Protein AF-A0A382AVY3-F1 (afdb_monomer_lite)

Foldseek 3Di:
DCVDPVCNVVVVVVVVVVVVVVVVVVVPDPPPDCVPVVVVCCVVVVVVLVCCVVVDDPLLVQLNVLQVQLVVLLVLQVVLVCCVPPPDQPDPVSVVVSVCSNVSSVCSNVRSVVSSCLSVVVDPVDDDDDPCVVVVVVVVVVD

InterPro domains:
  IPR034300 NADP transhydrogenase beta-like domain [PF02233] (1-142)

pLDDT: mean 92.69, std 6.16, range [58.69, 98.0]

Structure (mmCIF, N/CA/C/O backbone):
data_AF-A0A382AVY3-F1
#
_entry.id   AF-A0A382AVY3-F1
#
loop_
_atom_site.group_PDB
_atom_site.id
_atom_site.type_symbol
_atom_site.label_atom_id
_atom_site.label_alt_id
_atom_site.label_comp_id
_atom_site.label_asym_id
_atom_site.label_entity_id
_atom_site.label_seq_id
_atom_site.pdbx_PDB_ins_code
_atom_site.Cartn_x
_atom_site.Cartn_y
_atom_site.Cartn_z
_atom_site.occupancy
_atom_site.B_iso_or_equiv
_atom_site.auth_seq_id
_atom_site.auth_comp_id
_atom_site.auth_asym_id
_atom_site.auth_atom_id
_atom_site.pdbx_PDB_model_num
ATOM 1 N N . MET A 1 1 ? -13.429 16.508 -8.421 1.00 84.44 1 MET A N 1
ATOM 2 C CA . MET A 1 1 ? -14.442 15.555 -8.942 1.00 84.44 1 MET A CA 1
ATOM 3 C C . MET A 1 1 ? -14.839 14.518 -7.897 1.00 84.44 1 MET A C 1
ATOM 5 O O . MET A 1 1 ? -16.021 14.299 -7.702 1.00 84.44 1 MET A O 1
ATOM 9 N N . LEU A 1 2 ? -13.892 13.908 -7.177 1.00 92.56 2 LEU A N 1
ATOM 10 C CA . LEU A 1 2 ? -14.234 12.966 -6.098 1.00 92.56 2 LEU A CA 1
ATOM 11 C C . LEU A 1 2 ? -14.801 13.645 -4.836 1.00 92.56 2 LEU A C 1
ATOM 13 O O . LEU A 1 2 ? -15.586 13.040 -4.122 1.00 92.56 2 LEU A O 1
ATOM 17 N N . SER A 1 3 ? -14.475 14.919 -4.606 1.00 94.44 3 SER A N 1
ATOM 18 C CA . SER A 1 3 ? -14.965 15.721 -3.475 1.00 94.44 3 SER A CA 1
ATOM 19 C C . SER A 1 3 ? -16.413 16.223 -3.604 1.00 94.44 3 SER A C 1
ATOM 21 O O . SER A 1 3 ? -16.914 16.851 -2.679 1.00 94.44 3 SER A O 1
ATOM 23 N N . SER A 1 4 ? -17.092 15.983 -4.735 1.00 96.00 4 SER A N 1
ATOM 24 C CA . SER A 1 4 ? -18.485 16.399 -4.955 1.00 96.00 4 SER A CA 1
ATOM 25 C C . SER A 1 4 ? -19.350 15.198 -5.353 1.00 96.00 4 SER A C 1
ATOM 27 O O . SER A 1 4 ? -19.025 14.538 -6.348 1.00 96.00 4 SER A O 1
ATOM 29 N N . PRO A 1 5 ? -20.489 14.949 -4.672 1.00 95.06 5 PRO A N 1
ATOM 30 C CA . PRO A 1 5 ? -21.382 13.831 -4.987 1.00 95.06 5 PRO A CA 1
ATOM 31 C C . PRO A 1 5 ? -21.836 13.799 -6.451 1.00 95.06 5 PRO A C 1
ATOM 33 O O . PRO A 1 5 ? -21.874 12.734 -7.066 1.00 95.06 5 PRO A O 1
ATOM 36 N N . ALA A 1 6 ? -22.098 14.969 -7.045 1.00 96.94 6 ALA A N 1
ATOM 37 C CA . ALA A 1 6 ? -22.567 15.087 -8.426 1.00 96.94 6 ALA A CA 1
ATOM 38 C C . ALA A 1 6 ? -21.543 14.586 -9.463 1.00 96.94 6 ALA A C 1
ATOM 40 O O . ALA A 1 6 ? -21.921 14.157 -10.551 1.00 96.94 6 ALA A O 1
ATOM 41 N N . THR A 1 7 ? -20.244 14.621 -9.139 1.00 97.19 7 THR A N 1
ATOM 42 C CA . THR A 1 7 ? -19.165 14.250 -10.076 1.00 97.19 7 THR A CA 1
ATOM 43 C C . THR A 1 7 ? -18.356 13.025 -9.646 1.00 97.19 7 THR A C 1
ATOM 45 O O . THR A 1 7 ? -17.486 12.588 -10.402 1.00 97.19 7 THR A O 1
ATOM 48 N N . ALA A 1 8 ? -18.679 12.409 -8.503 1.00 96.44 8 ALA A N 1
ATOM 49 C CA . ALA A 1 8 ? -17.908 11.316 -7.908 1.00 96.44 8 ALA A CA 1
ATOM 50 C C . ALA A 1 8 ? -17.729 10.107 -8.847 1.00 96.44 8 ALA A C 1
ATOM 52 O O . ALA A 1 8 ? -16.612 9.619 -9.016 1.00 96.44 8 ALA A O 1
ATOM 53 N N . ARG A 1 9 ? -18.793 9.671 -9.541 1.00 97.06 9 ARG A N 1
ATOM 54 C CA . ARG A 1 9 ? -18.717 8.533 -10.484 1.00 97.06 9 ARG A CA 1
ATOM 55 C C . ARG A 1 9 ? -17.755 8.796 -11.646 1.00 97.06 9 ARG A C 1
ATOM 57 O O . ARG A 1 9 ? -16.960 7.928 -11.992 1.00 97.06 9 ARG A O 1
ATOM 64 N N . ARG A 1 10 ? -17.800 10.004 -12.224 1.00 96.88 10 ARG A N 1
ATOM 65 C CA . ARG A 1 10 ? -16.872 10.420 -13.291 1.00 96.88 10 ARG A CA 1
ATOM 66 C C . ARG A 1 10 ? -15.447 10.556 -12.763 1.00 96.88 10 ARG A C 1
ATOM 68 O O . ARG A 1 10 ? -14.517 10.150 -13.443 1.00 96.88 10 ARG A O 1
ATOM 75 N N . GLY A 1 11 ? -15.286 11.075 -11.544 1.00 97.31 11 GLY A N 1
ATOM 76 C CA . GLY A 1 11 ? -13.990 11.138 -10.870 1.00 97.31 11 GLY A CA 1
ATOM 77 C C . GLY A 1 11 ? -13.329 9.763 -10.766 1.00 97.31 11 GLY A C 1
ATOM 78 O O . GLY A 1 11 ? -12.180 9.620 -11.164 1.00 97.31 11 GLY A O 1
ATOM 79 N N . ASN A 1 12 ? -14.075 8.744 -10.328 1.00 97.00 12 ASN A N 1
ATOM 80 C CA . ASN A 1 12 ? -13.548 7.382 -10.218 1.00 97.00 12 ASN A CA 1
ATOM 81 C C . ASN A 1 12 ? -13.151 6.793 -11.582 1.00 97.00 12 ASN A C 1
ATOM 83 O O . ASN A 1 12 ? -12.113 6.146 -11.699 1.00 97.00 12 ASN A O 1
ATOM 87 N N . LEU A 1 13 ? -13.942 7.060 -12.629 1.00 97.25 13 LEU A N 1
ATOM 88 C CA . LEU A 1 13 ? -13.604 6.643 -13.991 1.00 97.25 13 LEU A CA 1
ATOM 89 C C . LEU A 1 13 ? -12.265 7.247 -14.440 1.00 97.25 13 LEU A C 1
ATOM 91 O O . LEU A 1 13 ? -11.396 6.509 -14.900 1.00 97.25 13 LEU A O 1
ATOM 95 N N . PHE A 1 14 ? -12.062 8.554 -14.248 1.00 97.12 14 PHE A N 1
ATOM 96 C CA . PHE A 1 14 ? -10.792 9.202 -14.585 1.00 97.12 14 PHE A CA 1
ATOM 97 C C . PHE A 1 14 ? -9.611 8.634 -13.791 1.00 97.12 14 PHE A C 1
ATOM 99 O O . PHE A 1 14 ? -8.557 8.407 -14.377 1.00 97.12 14 PHE A O 1
ATOM 106 N N . SER A 1 15 ? -9.788 8.333 -12.500 1.00 96.50 15 SER A N 1
ATOM 107 C CA . SER A 1 15 ? -8.755 7.664 -11.698 1.00 96.50 15 SER A CA 1
ATOM 108 C C . SER A 1 15 ? -8.397 6.282 -12.255 1.00 96.50 15 SER A C 1
ATOM 110 O O . SER A 1 15 ? -7.217 5.971 -12.402 1.00 96.50 15 SER A O 1
ATOM 112 N N . SER A 1 16 ? -9.395 5.471 -12.624 1.00 96.69 16 SER A N 1
ATOM 113 C CA . SER A 1 16 ? -9.157 4.137 -13.195 1.00 96.69 16 SER A CA 1
ATOM 114 C C . SER A 1 16 ? -8.472 4.186 -14.566 1.00 96.69 16 SER A C 1
ATOM 116 O O . SER A 1 16 ? -7.562 3.402 -14.824 1.00 96.69 16 SER A O 1
ATOM 118 N N . LEU A 1 17 ? -8.849 5.145 -15.419 1.00 97.94 17 LEU A N 1
ATOM 119 C CA . LEU A 1 17 ? -8.218 5.356 -16.723 1.00 97.94 17 LEU A CA 1
ATOM 120 C C . LEU A 1 17 ? -6.777 5.848 -16.576 1.00 97.94 17 LEU A C 1
ATOM 122 O O . LEU A 1 17 ? -5.897 5.352 -17.269 1.00 97.94 17 LEU A O 1
ATOM 126 N N . GLY A 1 18 ? -6.523 6.779 -15.653 1.00 97.56 18 GLY A N 1
ATOM 127 C CA . GLY A 1 18 ? -5.170 7.251 -15.360 1.00 97.56 18 GLY A CA 1
ATOM 128 C C . GLY A 1 18 ? -4.254 6.120 -14.894 1.00 97.56 18 GLY A C 1
ATOM 129 O O . GLY A 1 18 ? -3.141 5.991 -15.396 1.00 97.56 18 GLY A O 1
ATOM 130 N N . MET A 1 19 ? -4.744 5.253 -14.002 1.00 97.50 19 MET A N 1
ATOM 131 C CA . MET A 1 19 ? -4.003 4.066 -13.566 1.00 97.50 19 MET A CA 1
ATOM 132 C C . MET A 1 19 ? -3.726 3.102 -14.729 1.00 97.50 19 MET A C 1
ATOM 134 O O . MET A 1 19 ? -2.601 2.633 -14.877 1.00 97.50 19 MET A O 1
ATOM 138 N N . LEU A 1 20 ? -4.716 2.838 -15.591 1.00 96.50 20 LEU A N 1
ATOM 139 C CA . LEU A 1 20 ? -4.527 1.991 -16.774 1.00 96.50 20 LEU A CA 1
ATOM 140 C C . LEU A 1 20 ? -3.449 2.554 -17.711 1.00 96.50 20 LEU A C 1
ATOM 142 O O . LEU A 1 20 ?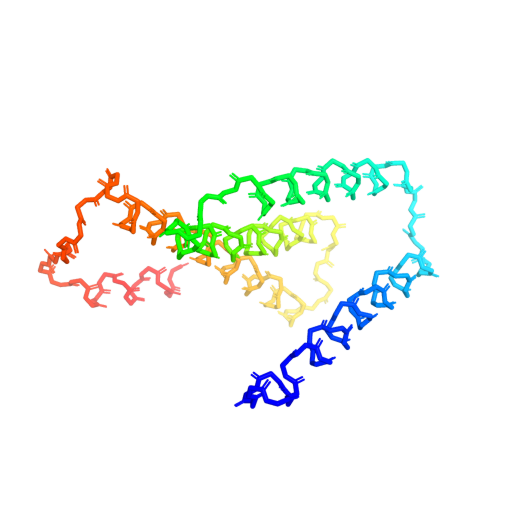 -2.580 1.809 -18.156 1.00 96.50 20 LEU A O 1
ATOM 146 N N . ILE A 1 21 ? -3.482 3.863 -17.982 1.00 97.31 21 ILE A N 1
ATOM 147 C CA . ILE A 1 21 ? -2.480 4.535 -18.819 1.00 97.31 21 ILE A CA 1
ATOM 148 C C . ILE A 1 21 ? -1.088 4.404 -18.198 1.00 97.31 21 ILE A C 1
ATOM 150 O O . ILE A 1 21 ? -0.147 4.081 -18.916 1.00 97.31 21 ILE A O 1
ATOM 154 N N . ALA A 1 22 ? -0.953 4.611 -16.885 1.00 95.44 22 ALA A N 1
ATOM 155 C CA . ALA A 1 22 ? 0.325 4.469 -16.192 1.00 95.44 22 ALA A CA 1
ATOM 156 C C . ALA A 1 22 ? 0.893 3.049 -16.335 1.00 95.44 22 ALA A C 1
ATOM 158 O O . ALA A 1 22 ? 2.048 2.896 -16.717 1.00 95.44 22 ALA A O 1
ATOM 159 N N . ILE A 1 23 ? 0.067 2.019 -16.120 1.00 93.62 23 ILE A N 1
ATOM 160 C CA . ILE A 1 23 ? 0.475 0.615 -16.276 1.00 93.62 23 ILE A CA 1
ATOM 161 C C . ILE A 1 23 ? 0.945 0.342 -17.708 1.00 93.62 23 ILE A C 1
ATOM 163 O O . ILE A 1 23 ? 2.026 -0.206 -17.901 1.00 93.62 23 ILE A O 1
ATOM 167 N N . VAL A 1 24 ? 0.165 0.747 -18.716 1.00 93.88 24 VAL A N 1
ATOM 168 C CA . VAL A 1 24 ? 0.528 0.543 -20.128 1.00 93.88 24 VAL A CA 1
ATOM 169 C C . VAL A 1 24 ? 1.820 1.279 -20.474 1.00 93.88 24 VAL A C 1
ATOM 171 O O . VAL A 1 24 ? 2.701 0.691 -21.091 1.00 93.88 24 VAL A O 1
ATOM 174 N N . ALA A 1 25 ? 1.968 2.535 -20.050 1.00 94.38 25 ALA A N 1
ATOM 175 C CA . ALA A 1 25 ? 3.175 3.315 -20.298 1.00 94.38 25 ALA A CA 1
ATOM 176 C C . ALA A 1 25 ? 4.415 2.666 -19.666 1.00 94.38 25 ALA A C 1
ATOM 178 O O . ALA A 1 25 ? 5.451 2.580 -20.319 1.00 94.38 25 ALA A O 1
ATOM 179 N N . THR A 1 26 ? 4.306 2.155 -18.435 1.00 91.88 26 THR A N 1
ATOM 180 C CA . THR A 1 26 ? 5.398 1.422 -17.781 1.00 91.88 26 THR A CA 1
ATOM 181 C C . THR A 1 26 ? 5.748 0.142 -18.536 1.00 91.88 26 THR A C 1
ATOM 183 O O . THR A 1 26 ? 6.927 -0.128 -18.725 1.00 91.88 26 THR A O 1
ATOM 186 N N . LEU A 1 27 ? 4.756 -0.616 -19.018 1.00 90.56 27 LEU A N 1
ATOM 187 C CA . LEU A 1 27 ? 4.976 -1.853 -19.781 1.00 90.56 27 LEU A CA 1
ATOM 188 C C . LEU A 1 27 ? 5.629 -1.639 -21.154 1.00 90.56 27 LEU A C 1
ATOM 190 O O . LEU A 1 27 ? 6.179 -2.583 -21.714 1.00 90.56 27 LEU A O 1
ATOM 194 N N . LEU A 1 28 ? 5.558 -0.426 -21.702 1.00 90.38 28 LEU A N 1
ATOM 195 C CA . LEU A 1 28 ? 6.239 -0.051 -22.944 1.00 90.38 28 LEU A CA 1
ATOM 196 C C . LEU A 1 28 ? 7.682 0.428 -22.713 1.00 90.38 28 LEU A C 1
ATOM 198 O O . LEU A 1 28 ? 8.372 0.745 -23.680 1.00 90.38 28 LEU A O 1
ATOM 202 N N . GLY A 1 29 ? 8.135 0.508 -21.458 1.00 86.19 29 GLY A N 1
ATOM 203 C CA . GLY A 1 29 ? 9.498 0.904 -21.118 1.00 86.19 29 GLY A CA 1
ATOM 204 C C . GLY A 1 29 ? 10.545 -0.120 -21.564 1.00 86.19 29 GLY A C 1
ATOM 205 O O . GLY A 1 29 ? 10.316 -1.331 -21.535 1.00 86.19 29 GLY A O 1
ATOM 206 N N . GLU A 1 30 ? 11.723 0.369 -21.950 1.00 73.06 30 GLU A N 1
ATOM 207 C CA . GLU A 1 30 ? 12.873 -0.484 -22.257 1.00 73.06 30 GLU A CA 1
ATOM 208 C C . GLU A 1 30 ? 13.416 -1.150 -20.978 1.00 73.06 30 GLU A C 1
ATOM 210 O O . GLU A 1 30 ? 13.424 -0.547 -19.905 1.00 73.06 30 GLU A O 1
ATOM 215 N N . GLY A 1 31 ? 13.875 -2.402 -21.082 1.00 74.06 31 GLY A N 1
ATOM 216 C CA . GLY A 1 31 ? 14.457 -3.149 -19.955 1.00 74.06 31 GLY A CA 1
ATOM 217 C C . GLY A 1 31 ? 13.511 -4.118 -19.235 1.00 74.06 31 GLY A C 1
ATOM 218 O O . GLY A 1 31 ? 13.903 -4.714 -18.233 1.00 74.06 31 GLY A O 1
ATOM 219 N N . ILE A 1 32 ? 12.291 -4.335 -19.737 1.00 77.94 32 ILE A N 1
ATOM 220 C CA . ILE A 1 32 ? 11.401 -5.386 -19.223 1.00 77.94 32 ILE A CA 1
ATOM 221 C C . ILE A 1 32 ? 11.806 -6.735 -19.817 1.00 77.94 32 ILE A C 1
ATOM 223 O O . ILE A 1 32 ? 11.545 -7.022 -20.983 1.00 77.94 32 ILE A O 1
ATOM 227 N N . VAL A 1 33 ? 12.447 -7.565 -18.996 1.00 69.75 33 VAL A N 1
ATOM 228 C CA . VAL A 1 33 ? 13.015 -8.848 -19.438 1.00 69.75 33 VAL A CA 1
ATOM 229 C C . VAL A 1 33 ? 11.998 -9.992 -19.343 1.00 69.75 33 VAL A C 1
ATOM 231 O O . VAL A 1 33 ? 11.967 -10.860 -20.211 1.00 69.75 33 VAL A O 1
ATOM 234 N N . GLU A 1 34 ? 11.116 -9.984 -18.335 1.00 86.12 34 GLU A N 1
ATOM 235 C CA . GLU A 1 34 ? 10.243 -11.129 -18.030 1.00 86.12 34 GLU A CA 1
ATOM 236 C C . GLU A 1 34 ? 8.759 -10.744 -17.896 1.00 86.12 34 GLU A C 1
ATOM 238 O O . GLU A 1 34 ? 8.179 -10.714 -16.807 1.00 86.12 34 GLU A O 1
ATOM 243 N N . PHE A 1 35 ? 8.098 -10.511 -19.036 1.00 88.94 35 PHE A N 1
ATOM 244 C CA . PHE A 1 35 ? 6.653 -10.230 -19.094 1.00 88.94 35 PHE A CA 1
ATOM 245 C C . PHE A 1 35 ? 5.782 -11.333 -18.477 1.00 88.94 35 PHE A C 1
ATOM 247 O O . PHE A 1 35 ? 4.668 -11.053 -18.039 1.00 88.94 35 PHE A O 1
ATOM 254 N N . GLN A 1 36 ? 6.274 -12.575 -18.414 1.00 92.75 36 GLN A N 1
ATOM 255 C CA . GLN A 1 36 ? 5.545 -13.704 -17.834 1.00 92.75 36 GLN A CA 1
ATOM 256 C C . GLN A 1 36 ? 5.244 -13.493 -16.344 1.00 92.75 36 GLN A C 1
ATOM 258 O O . GLN A 1 36 ? 4.088 -13.622 -15.941 1.00 92.75 36 GLN A O 1
ATOM 263 N N . TRP A 1 37 ? 6.237 -13.107 -15.533 1.00 92.12 37 TRP A N 1
ATOM 264 C CA . TRP A 1 37 ? 6.022 -12.845 -14.104 1.00 92.12 37 TRP A CA 1
ATOM 265 C C . TRP A 1 37 ? 5.184 -11.601 -13.859 1.00 92.12 37 TRP A C 1
ATOM 267 O O . TRP A 1 37 ? 4.344 -11.601 -12.961 1.00 92.12 37 TRP A O 1
ATOM 277 N N . ILE A 1 38 ? 5.369 -10.564 -14.679 1.00 92.62 38 ILE A N 1
ATOM 278 C CA . ILE A 1 38 ? 4.567 -9.342 -14.588 1.00 92.62 38 ILE A CA 1
ATOM 279 C C . ILE A 1 38 ? 3.097 -9.660 -14.873 1.00 92.62 38 ILE A C 1
ATOM 281 O O . ILE A 1 38 ? 2.226 -9.287 -14.090 1.00 92.62 38 ILE A O 1
ATOM 285 N N . ALA A 1 39 ? 2.816 -10.396 -15.952 1.00 92.94 39 ALA A N 1
ATOM 286 C CA . ALA A 1 39 ? 1.463 -10.815 -16.298 1.00 92.94 39 ALA A CA 1
ATOM 287 C C . ALA A 1 39 ? 0.858 -11.722 -15.219 1.00 92.94 39 ALA A C 1
ATOM 289 O O . ALA A 1 39 ? -0.293 -11.520 -14.833 1.00 92.94 39 ALA A O 1
ATOM 290 N N . LEU A 1 40 ? 1.630 -12.676 -14.687 1.00 95.12 40 LEU A N 1
ATOM 291 C CA . LEU A 1 40 ? 1.183 -13.552 -13.607 1.00 95.12 40 LEU A CA 1
ATOM 292 C C . LEU A 1 40 ? 0.817 -12.747 -12.354 1.00 95.12 40 LEU A C 1
ATOM 294 O O . LEU A 1 40 ? -0.285 -12.897 -11.833 1.00 95.12 40 LEU A O 1
ATOM 298 N N . GLY A 1 41 ? 1.707 -11.863 -11.897 1.00 94.06 41 GLY A N 1
ATOM 299 C CA . GLY A 1 41 ? 1.471 -11.008 -10.735 1.00 94.06 41 GLY A CA 1
ATOM 300 C C . GLY A 1 41 ? 0.270 -10.083 -10.930 1.00 94.06 41 GLY A C 1
ATOM 301 O O . GLY 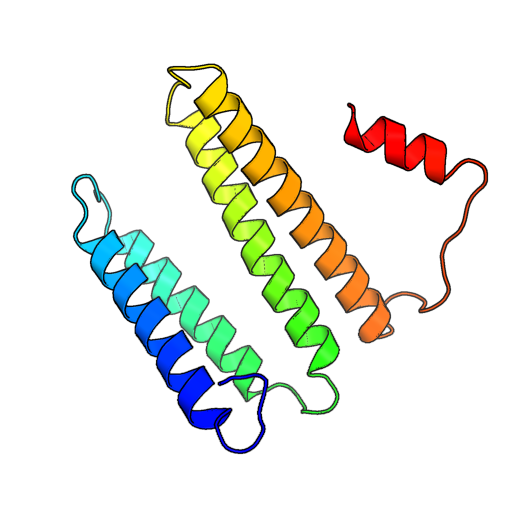A 1 41 ? -0.572 -9.974 -10.040 1.00 94.06 41 GLY A O 1
ATOM 302 N N . PHE A 1 42 ? 0.141 -9.479 -12.115 1.00 94.25 42 PHE A N 1
ATOM 303 C CA . PHE A 1 42 ? -0.993 -8.628 -12.470 1.00 94.25 42 PHE A CA 1
ATOM 304 C C . PHE A 1 42 ? -2.319 -9.394 -12.443 1.00 94.25 42 PHE A C 1
ATOM 306 O O . PHE A 1 42 ? -3.287 -8.931 -11.841 1.00 94.25 42 PHE A O 1
ATOM 313 N N . VAL A 1 43 ? -2.370 -10.579 -13.058 1.00 96.19 43 VAL A N 1
ATOM 314 C CA . VAL A 1 43 ? -3.584 -11.403 -13.117 1.00 96.19 43 VAL A CA 1
ATOM 315 C C . VAL A 1 43 ? -3.951 -11.927 -11.733 1.00 96.19 43 VAL A C 1
ATOM 317 O O . VAL A 1 43 ? -5.099 -11.787 -11.319 1.00 96.19 43 VAL A O 1
ATOM 320 N N . VAL A 1 44 ? -2.997 -12.490 -10.990 1.00 97.00 44 VAL A N 1
ATOM 321 C CA . VAL A 1 44 ? -3.256 -13.047 -9.656 1.00 97.00 44 VAL A CA 1
ATOM 322 C C . VAL A 1 44 ? -3.653 -11.940 -8.680 1.00 97.00 44 VAL A C 1
ATOM 324 O O . VAL A 1 44 ? -4.710 -12.030 -8.056 1.00 97.00 44 VAL A O 1
ATOM 327 N N . GLY A 1 45 ? -2.863 -10.868 -8.584 1.00 95.88 45 GLY A N 1
ATOM 328 C CA . GLY A 1 45 ? -3.149 -9.743 -7.693 1.00 95.88 45 GLY A CA 1
ATOM 329 C C . GLY A 1 45 ? -4.445 -9.022 -8.065 1.00 95.88 45 GLY A C 1
ATOM 330 O O . GLY A 1 45 ? -5.272 -8.744 -7.196 1.00 95.88 45 GLY A O 1
ATOM 331 N N . GLY A 1 46 ? -4.668 -8.790 -9.362 1.00 96.12 46 GLY A N 1
ATOM 332 C CA . GLY A 1 46 ? -5.890 -8.184 -9.881 1.00 96.12 46 GLY A CA 1
ATOM 333 C C . GLY A 1 46 ? -7.133 -9.029 -9.604 1.00 96.12 46 GLY A C 1
ATOM 334 O O . GLY A 1 46 ? -8.145 -8.486 -9.165 1.00 96.12 46 GLY A O 1
ATOM 335 N N . MET A 1 47 ? -7.063 -10.352 -9.791 1.00 97.50 47 MET A N 1
ATOM 336 C CA . MET A 1 47 ? -8.173 -11.252 -9.464 1.00 97.50 47 MET A CA 1
ATOM 337 C C . MET A 1 47 ? -8.464 -11.278 -7.966 1.00 97.50 47 MET A C 1
ATOM 339 O O . MET A 1 47 ? -9.615 -11.088 -7.579 1.00 97.50 47 MET A O 1
ATOM 343 N N . VAL A 1 48 ? -7.448 -11.472 -7.120 1.00 96.75 48 VAL A N 1
ATOM 344 C CA . VAL A 1 48 ? -7.629 -11.515 -5.660 1.00 96.75 48 VAL A CA 1
ATOM 345 C C . VAL A 1 48 ? -8.218 -10.197 -5.155 1.00 96.75 48 VAL A C 1
ATOM 347 O O . VAL A 1 48 ? -9.215 -10.211 -4.435 1.00 96.75 48 VAL A O 1
ATOM 350 N N . GLY A 1 49 ? -7.671 -9.059 -5.593 1.00 95.56 49 GLY A N 1
ATOM 351 C CA . GLY A 1 49 ? -8.176 -7.737 -5.229 1.00 95.56 49 GLY A CA 1
ATOM 352 C C . GLY A 1 49 ? -9.607 -7.493 -5.714 1.00 95.56 49 GLY A C 1
ATOM 353 O O . GLY A 1 49 ? -10.444 -7.015 -4.949 1.00 95.56 49 GLY A O 1
ATOM 354 N N . ALA A 1 50 ? -9.928 -7.867 -6.957 1.00 96.31 50 ALA A N 1
ATOM 355 C CA . ALA A 1 50 ? -11.270 -7.698 -7.510 1.00 96.31 50 ALA A CA 1
ATOM 356 C C . ALA A 1 50 ? -12.312 -8.576 -6.806 1.00 96.31 50 ALA A C 1
ATOM 358 O O . ALA A 1 50 ? -13.428 -8.117 -6.558 1.00 96.31 50 ALA A O 1
ATOM 359 N N . LEU A 1 51 ? -11.964 -9.823 -6.481 1.00 97.12 51 LEU A N 1
ATOM 360 C CA . LEU A 1 51 ? -12.842 -10.729 -5.746 1.00 97.12 51 LEU A CA 1
ATOM 361 C C . LEU A 1 51 ? -13.061 -10.228 -4.318 1.00 97.12 51 LEU A C 1
ATOM 363 O O . LEU A 1 51 ? -14.210 -10.070 -3.914 1.00 97.12 51 LEU A O 1
ATOM 367 N N . ALA A 1 52 ? -11.993 -9.892 -3.591 1.00 95.25 52 ALA A N 1
ATOM 368 C CA . ALA A 1 52 ? -12.099 -9.344 -2.241 1.00 95.25 52 ALA A CA 1
ATOM 369 C C . ALA A 1 52 ? -12.956 -8.064 -2.207 1.00 95.25 52 ALA A C 1
ATOM 371 O O . ALA A 1 52 ? -13.846 -7.941 -1.369 1.00 95.25 52 ALA A O 1
ATOM 372 N N . ALA A 1 53 ? -12.771 -7.154 -3.171 1.00 94.00 53 ALA A N 1
ATOM 373 C CA . ALA A 1 53 ? -13.544 -5.915 -3.256 1.00 94.00 53 ALA A CA 1
ATOM 374 C C . ALA A 1 53 ? -15.036 -6.127 -3.564 1.00 94.00 53 ALA A C 1
ATOM 376 O O . ALA A 1 53 ? -15.868 -5.327 -3.146 1.00 94.00 53 ALA A O 1
ATOM 377 N N . ARG A 1 54 ? -15.382 -7.174 -4.323 1.00 95.62 54 ARG A N 1
ATOM 378 C CA . ARG A 1 54 ? -16.770 -7.467 -4.721 1.00 95.62 54 ARG A CA 1
ATOM 379 C C . ARG A 1 54 ? -17.532 -8.299 -3.700 1.00 95.62 54 ARG A C 1
ATOM 381 O O . ARG A 1 54 ? -18.755 -8.214 -3.665 1.00 95.62 54 ARG A O 1
ATOM 388 N N . LEU A 1 55 ? -16.828 -9.139 -2.946 1.00 95.44 55 LEU A N 1
ATOM 389 C CA . LEU A 1 55 ? -17.434 -10.120 -2.046 1.00 95.44 55 LEU A CA 1
ATOM 390 C C . LEU A 1 55 ? -17.539 -9.629 -0.598 1.00 95.44 55 LEU A C 1
ATOM 392 O O . LEU A 1 55 ? -18.262 -10.242 0.185 1.00 95.44 55 LEU A O 1
ATOM 396 N N . ILE A 1 56 ? -16.844 -8.549 -0.227 1.00 95.12 56 ILE A N 1
ATOM 397 C CA . ILE A 1 56 ? -16.930 -7.998 1.127 1.00 95.12 56 ILE A CA 1
ATOM 398 C C . ILE A 1 56 ? -18.329 -7.431 1.419 1.00 95.12 56 ILE A C 1
ATOM 400 O O . ILE A 1 56 ? -19.004 -6.881 0.545 1.00 95.12 56 ILE A O 1
ATOM 404 N N . ALA A 1 57 ? -18.753 -7.499 2.680 1.00 95.69 57 ALA A N 1
ATOM 405 C CA . ALA A 1 57 ? -19.941 -6.791 3.138 1.00 95.69 57 ALA A CA 1
ATOM 406 C C . ALA A 1 57 ? -19.702 -5.270 3.166 1.00 95.69 57 ALA A C 1
ATOM 408 O O . ALA A 1 57 ? -18.649 -4.802 3.596 1.00 95.69 57 ALA A O 1
ATOM 409 N N . MET A 1 58 ? -20.718 -4.478 2.806 1.00 95.88 58 MET A N 1
ATOM 410 C CA . MET A 1 58 ? -20.620 -3.008 2.825 1.00 95.88 58 MET A CA 1
ATOM 411 C C . MET A 1 58 ? -20.344 -2.429 4.226 1.00 95.88 58 MET A C 1
ATOM 413 O O . MET A 1 58 ? -19.796 -1.336 4.346 1.00 95.88 58 MET A O 1
ATOM 417 N N . THR A 1 59 ? -20.691 -3.162 5.286 1.00 94.38 59 THR A N 1
ATOM 418 C CA . THR A 1 59 ? -20.392 -2.810 6.683 1.00 94.38 59 THR A CA 1
ATOM 419 C C . THR A 1 59 ? -18.915 -2.989 7.040 1.00 94.38 59 THR A C 1
ATOM 421 O O . THR A 1 59 ? -18.422 -2.295 7.920 1.00 94.38 59 THR A O 1
ATOM 424 N N . ALA A 1 60 ? -18.204 -3.866 6.327 1.00 94.31 60 ALA A N 1
ATOM 425 C CA . ALA A 1 60 ? -16.781 -4.161 6.499 1.00 94.31 60 ALA A CA 1
ATOM 426 C C . ALA A 1 60 ? -15.893 -3.402 5.487 1.00 94.31 60 ALA A C 1
ATOM 428 O O . ALA A 1 60 ? -14.708 -3.688 5.319 1.00 94.31 60 ALA A O 1
ATOM 429 N N . MET A 1 61 ? -16.437 -2.388 4.805 1.00 96.12 61 MET A N 1
ATOM 430 C CA . MET A 1 61 ? -15.645 -1.533 3.913 1.00 96.12 61 MET A CA 1
ATOM 431 C C . MET A 1 61 ? -14.475 -0.833 4.628 1.00 96.12 61 MET A C 1
ATOM 433 O O . MET A 1 61 ? -13.397 -0.782 4.034 1.00 96.12 61 MET A O 1
ATOM 437 N N . PRO A 1 62 ? -14.611 -0.320 5.873 1.00 94.25 62 PRO A N 1
ATOM 438 C CA . PRO A 1 62 ? -13.504 0.371 6.537 1.00 94.25 62 PRO A CA 1
ATOM 439 C C . PRO A 1 62 ? -12.262 -0.509 6.763 1.00 94.25 62 PRO A C 1
ATOM 441 O O . PRO A 1 62 ? -11.144 -0.063 6.507 1.00 94.25 62 PRO A O 1
ATOM 444 N N . GLU A 1 63 ? -12.436 -1.767 7.176 1.00 95.00 63 GLU A N 1
ATOM 445 C CA . GLU A 1 63 ? -11.322 -2.700 7.401 1.00 95.00 63 GLU A CA 1
ATOM 446 C C . GLU A 1 63 ? -10.672 -3.161 6.084 1.00 95.00 63 GLU A C 1
ATOM 448 O O . GLU A 1 63 ? -9.447 -3.272 5.997 1.00 95.00 63 GLU A O 1
ATOM 453 N N . MET A 1 64 ? -11.466 -3.350 5.024 1.00 95.38 64 MET A N 1
ATOM 454 C CA . MET A 1 64 ? -10.948 -3.718 3.705 1.00 95.38 64 MET A CA 1
ATOM 455 C C . MET A 1 64 ? -10.121 -2.583 3.094 1.00 95.38 64 MET A C 1
ATOM 457 O O . MET A 1 64 ? -9.041 -2.826 2.555 1.00 95.38 64 MET A O 1
ATOM 461 N N . VAL A 1 65 ? -10.577 -1.333 3.245 1.00 94.94 65 VAL A N 1
ATOM 462 C CA . VAL A 1 65 ? -9.823 -0.145 2.816 1.00 94.94 65 VAL A CA 1
ATOM 463 C C . VAL A 1 65 ? -8.499 -0.028 3.574 1.00 94.94 65 VAL A C 1
ATOM 465 O O . VAL A 1 65 ? -7.483 0.291 2.952 1.00 94.94 65 VAL A O 1
ATOM 468 N N . ALA A 1 66 ? -8.482 -0.328 4.878 1.00 95.12 66 ALA A N 1
ATOM 469 C CA . ALA A 1 66 ? -7.247 -0.352 5.660 1.00 95.12 66 ALA A CA 1
ATOM 470 C C . ALA A 1 66 ? -6.248 -1.373 5.089 1.00 95.12 66 ALA A C 1
ATOM 472 O O . ALA A 1 66 ? -5.124 -1.002 4.759 1.00 95.12 66 ALA A O 1
ATOM 473 N N . LEU A 1 67 ? -6.662 -2.626 4.864 1.00 94.75 67 LEU A N 1
ATOM 474 C CA . LEU A 1 67 ? -5.779 -3.646 4.278 1.00 94.75 67 LEU A CA 1
ATOM 475 C C . LEU A 1 67 ? -5.291 -3.290 2.870 1.00 94.75 67 LEU A C 1
ATOM 477 O O . LEU A 1 67 ? -4.114 -3.480 2.562 1.00 94.75 67 LEU A O 1
ATOM 481 N N . PHE A 1 68 ? -6.169 -2.770 2.010 1.00 95.00 68 PHE A N 1
ATOM 482 C CA . PHE A 1 68 ? -5.807 -2.422 0.633 1.00 95.00 68 PHE A CA 1
ATOM 483 C C . PHE A 1 68 ? -4.786 -1.284 0.570 1.00 95.00 68 PHE A C 1
ATOM 485 O O . PHE A 1 68 ? -3.904 -1.309 -0.289 1.00 95.00 68 PHE A O 1
ATOM 492 N N . ASN A 1 69 ? -4.843 -0.325 1.501 1.00 96.00 69 ASN A N 1
ATOM 493 C CA . ASN A 1 69 ? -3.782 0.669 1.643 1.00 96.00 69 ASN A CA 1
ATOM 494 C C . ASN A 1 69 ? -2.447 0.010 2.031 1.00 96.00 69 ASN A C 1
ATOM 496 O O . ASN A 1 69 ? -1.414 0.301 1.424 1.00 96.00 69 ASN A O 1
ATOM 500 N N . GLY A 1 70 ? -2.493 -0.948 2.960 1.00 96.25 70 GLY A N 1
ATOM 501 C CA . GLY A 1 70 ? -1.329 -1.710 3.399 1.00 96.25 70 GLY A CA 1
ATOM 502 C C . GLY A 1 70 ? -0.630 -2.468 2.273 1.00 96.25 70 GLY A C 1
ATOM 503 O O . GLY A 1 70 ? 0.596 -2.440 2.202 1.00 96.25 70 GLY A O 1
ATOM 504 N N . PHE A 1 71 ? -1.375 -3.092 1.355 1.00 96.19 71 PHE A N 1
ATOM 505 C CA . PHE A 1 71 ? -0.777 -3.771 0.197 1.00 96.19 71 PHE A CA 1
ATOM 506 C C . PHE A 1 71 ? -0.022 -2.814 -0.737 1.00 96.19 71 PHE A C 1
ATOM 508 O O . PHE A 1 71 ? 1.004 -3.200 -1.295 1.00 96.19 71 PHE A O 1
ATOM 515 N N . GLY A 1 72 ? -0.467 -1.559 -0.863 1.00 95.00 72 GLY A N 1
ATOM 516 C CA . GLY A 1 72 ? 0.291 -0.520 -1.567 1.00 95.00 72 GLY A CA 1
ATOM 517 C C . GLY A 1 72 ? 1.620 -0.197 -0.873 1.00 95.00 72 GLY A C 1
ATOM 518 O O . GLY A 1 72 ? 2.659 -0.113 -1.529 1.00 95.00 72 GLY A O 1
ATOM 519 N N . GLY A 1 73 ? 1.608 -0.094 0.460 1.00 96.81 73 GLY A N 1
ATOM 520 C CA . GLY A 1 73 ? 2.822 0.055 1.268 1.00 96.81 73 GLY A CA 1
ATOM 521 C C . GLY A 1 73 ? 3.777 -1.135 1.128 1.00 96.81 73 GLY A C 1
ATOM 522 O O . GLY A 1 73 ? 4.974 -0.947 0.908 1.00 96.81 73 GLY A O 1
ATOM 523 N N . LEU A 1 74 ? 3.248 -2.361 1.158 1.00 97.62 74 LEU A N 1
ATOM 524 C CA . LEU A 1 74 ? 4.027 -3.584 0.959 1.00 97.62 74 LEU A CA 1
ATOM 525 C C . LEU A 1 74 ? 4.669 -3.631 -0.433 1.00 97.62 74 LEU A C 1
ATOM 527 O O . LEU A 1 74 ? 5.836 -3.993 -0.548 1.00 97.62 74 LEU A O 1
ATOM 531 N N . ALA A 1 75 ? 3.948 -3.218 -1.480 1.00 96.50 75 ALA A N 1
ATOM 532 C CA . ALA A 1 75 ? 4.507 -3.113 -2.825 1.00 96.50 75 ALA A CA 1
ATOM 533 C C . ALA A 1 75 ? 5.681 -2.117 -2.874 1.00 96.50 75 ALA A C 1
ATOM 535 O O . ALA A 1 75 ? 6.734 -2.452 -3.413 1.00 96.50 75 ALA A O 1
ATOM 536 N N . SER A 1 76 ? 5.540 -0.937 -2.255 1.00 96.56 76 SER A N 1
ATOM 537 C CA . SER A 1 76 ? 6.631 0.048 -2.138 1.00 96.56 76 SER A CA 1
ATOM 538 C C . SER A 1 76 ? 7.846 -0.525 -1.405 1.00 96.56 76 SER A C 1
ATOM 540 O O . SER A 1 76 ? 8.977 -0.350 -1.858 1.00 96.56 76 SER A O 1
ATOM 542 N N . LEU A 1 77 ? 7.619 -1.249 -0.304 1.00 97.44 77 LEU A N 1
ATOM 543 C CA . LEU A 1 77 ? 8.685 -1.897 0.456 1.00 97.44 77 LEU A CA 1
ATOM 544 C C . LEU A 1 77 ? 9.417 -2.946 -0.387 1.00 97.44 77 LEU A C 1
ATOM 546 O O . LEU A 1 77 ? 10.638 -2.893 -0.475 1.00 97.44 77 LEU A O 1
ATOM 550 N N . LEU A 1 78 ? 8.694 -3.851 -1.051 1.00 96.31 78 LEU A N 1
ATOM 551 C CA . LEU A 1 78 ? 9.296 -4.919 -1.855 1.00 96.31 78 LEU A CA 1
ATOM 552 C C . LEU A 1 78 ? 10.065 -4.374 -3.063 1.00 96.31 78 LEU A C 1
ATOM 554 O O . LEU A 1 78 ? 11.185 -4.813 -3.326 1.00 96.31 78 LEU A O 1
ATOM 558 N N . VAL A 1 79 ? 9.499 -3.394 -3.774 1.00 93.62 79 VAL A N 1
ATOM 559 C CA . VAL A 1 79 ? 10.162 -2.752 -4.919 1.00 93.62 79 VAL A CA 1
ATOM 560 C C . VAL A 1 79 ? 11.404 -1.993 -4.454 1.00 93.62 79 VAL A C 1
ATOM 562 O O . VAL A 1 79 ? 12.473 -2.177 -5.035 1.00 93.62 79 VAL A O 1
ATOM 565 N N . GLY A 1 80 ? 11.305 -1.220 -3.368 1.00 95.00 80 GLY A N 1
ATOM 566 C CA . GLY A 1 80 ? 12.443 -0.525 -2.766 1.00 95.00 80 GLY A CA 1
ATOM 567 C C . GLY A 1 80 ? 13.548 -1.490 -2.331 1.00 95.00 80 GLY A C 1
ATOM 568 O O . GLY A 1 80 ? 14.712 -1.284 -2.664 1.00 95.00 80 GLY A O 1
ATOM 569 N N . SER A 1 81 ? 13.194 -2.591 -1.663 1.00 94.75 81 SER A N 1
ATOM 570 C CA . SER A 1 81 ? 14.152 -3.632 -1.287 1.00 94.75 81 SER A CA 1
ATOM 571 C C . SER A 1 81 ? 14.814 -4.258 -2.513 1.00 94.75 81 SER A C 1
ATOM 573 O O . SER A 1 81 ? 16.033 -4.388 -2.528 1.00 94.75 81 SER A O 1
ATOM 575 N N . SER A 1 82 ? 14.061 -4.586 -3.570 1.00 93.19 82 SER A N 1
ATOM 576 C CA . SER A 1 82 ? 14.666 -5.115 -4.800 1.00 93.19 82 SER A CA 1
ATOM 577 C C . SER A 1 82 ? 15.638 -4.123 -5.443 1.00 93.19 82 SER A C 1
ATOM 579 O O . SER A 1 82 ? 16.714 -4.527 -5.876 1.00 93.19 82 SER A O 1
ATOM 581 N N . ALA A 1 83 ? 15.308 -2.826 -5.437 1.00 91.62 83 ALA A N 1
ATOM 582 C CA . ALA A 1 83 ? 16.161 -1.784 -5.994 1.00 91.62 83 ALA A CA 1
ATOM 583 C C . ALA A 1 83 ? 17.464 -1.641 -5.197 1.00 91.62 83 ALA A C 1
ATO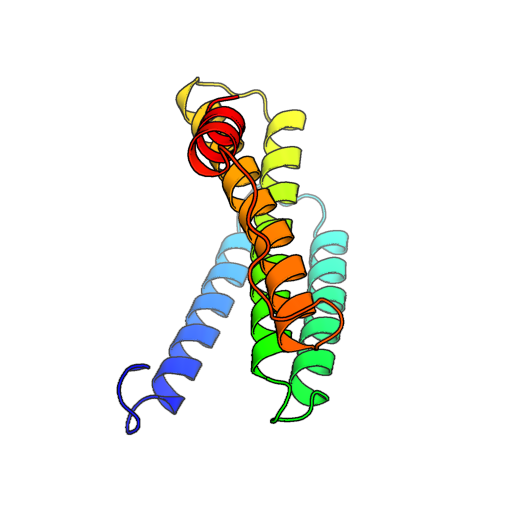M 585 O O . ALA A 1 83 ? 18.517 -1.458 -5.795 1.00 91.62 83 ALA A O 1
ATOM 586 N N . LEU A 1 84 ? 17.406 -1.790 -3.868 1.00 90.94 84 LEU A N 1
ATOM 587 C CA . LEU A 1 84 ? 18.584 -1.763 -2.998 1.00 90.94 84 LEU A CA 1
ATOM 588 C C . LEU A 1 84 ? 19.583 -2.891 -3.321 1.00 90.94 84 LEU A C 1
ATOM 590 O O . LEU A 1 84 ? 20.789 -2.683 -3.229 1.00 90.94 84 LEU A O 1
ATOM 594 N N . TYR A 1 85 ? 19.088 -4.086 -3.668 1.00 86.94 85 TYR A N 1
ATOM 595 C CA . TYR A 1 85 ? 19.932 -5.258 -3.927 1.00 86.94 85 TYR A CA 1
ATOM 596 C C . TYR A 1 85 ? 20.402 -5.375 -5.380 1.00 86.94 85 TYR A C 1
ATOM 598 O O . TYR A 1 85 ? 21.510 -5.850 -5.620 1.00 86.94 85 TYR A O 1
ATOM 606 N N . LEU A 1 86 ? 19.558 -4.999 -6.343 1.00 84.38 86 LEU A N 1
ATOM 607 C CA . LEU A 1 86 ? 19.809 -5.227 -7.771 1.00 84.38 86 LEU A CA 1
ATOM 608 C C . LEU A 1 86 ? 20.464 -4.032 -8.466 1.00 84.38 86 LEU A C 1
ATOM 610 O O . LEU A 1 86 ? 21.152 -4.221 -9.467 1.00 84.38 86 LEU A O 1
ATOM 614 N N . THR A 1 87 ? 20.273 -2.823 -7.939 1.00 77.88 87 THR A N 1
ATOM 615 C CA . THR A 1 87 ? 20.805 -1.596 -8.530 1.00 77.88 87 THR A CA 1
ATOM 616 C C . THR A 1 87 ? 21.792 -0.965 -7.553 1.00 77.88 87 THR A C 1
ATOM 618 O O . THR A 1 87 ? 21.367 -0.421 -6.531 1.00 77.88 87 THR A O 1
ATOM 621 N N . PRO A 1 88 ? 23.107 -0.998 -7.838 1.00 74.81 88 PRO A N 1
ATOM 622 C CA . PRO A 1 88 ? 24.075 -0.241 -7.060 1.00 74.81 88 PRO A CA 1
ATOM 623 C C . PRO A 1 88 ? 23.634 1.224 -6.992 1.00 74.81 88 PRO A C 1
ATOM 625 O O . PRO A 1 88 ? 23.359 1.853 -8.013 1.00 74.81 88 PRO A O 1
ATOM 628 N N . ALA A 1 89 ? 23.500 1.769 -5.784 1.00 74.81 89 ALA A N 1
ATOM 629 C CA . ALA A 1 89 ? 23.120 3.164 -5.635 1.00 74.81 89 ALA A CA 1
ATOM 630 C C . ALA A 1 89 ? 24.279 4.055 -6.107 1.00 74.81 89 ALA A C 1
ATOM 632 O O . ALA A 1 89 ? 25.244 4.271 -5.382 1.00 74.81 89 ALA A O 1
ATOM 633 N N . GLU A 1 90 ? 24.154 4.592 -7.320 1.00 75.75 90 GLU A N 1
ATOM 634 C CA . GLU A 1 90 ? 25.155 5.469 -7.949 1.00 75.75 90 GLU A CA 1
ATOM 635 C C . GLU A 1 90 ? 25.345 6.797 -7.190 1.00 75.75 90 GLU A C 1
ATOM 637 O O . GLU A 1 90 ? 26.365 7.471 -7.319 1.00 75.75 90 GLU A O 1
ATOM 642 N N . SER A 1 91 ? 24.351 7.201 -6.389 1.00 90.25 91 SER A N 1
ATOM 643 C CA . SER A 1 91 ? 24.386 8.436 -5.607 1.00 90.25 91 SER A CA 1
ATOM 644 C C . SER A 1 91 ? 23.738 8.272 -4.232 1.00 90.25 91 SER A C 1
ATOM 646 O O . SER A 1 91 ? 22.789 7.503 -4.054 1.00 90.25 91 SER A O 1
ATOM 648 N N . GLY A 1 92 ? 24.194 9.073 -3.261 1.00 89.44 92 GLY A N 1
ATOM 649 C CA . GLY A 1 92 ? 23.570 9.143 -1.934 1.00 89.44 92 GLY A CA 1
ATOM 650 C C . GLY A 1 92 ? 22.105 9.594 -1.978 1.00 89.44 92 GLY A C 1
ATOM 651 O O . GLY A 1 92 ? 21.316 9.190 -1.129 1.00 89.44 92 GLY A O 1
ATOM 652 N N . PHE A 1 93 ? 21.712 10.364 -2.999 1.00 91.81 93 PHE A N 1
ATOM 653 C CA . PHE A 1 93 ? 20.316 10.743 -3.220 1.00 91.81 93 PHE A CA 1
ATOM 654 C C . PHE A 1 93 ? 19.460 9.532 -3.612 1.00 91.81 93 PHE A C 1
ATOM 656 O O . PHE A 1 93 ? 18.413 9.304 -3.010 1.00 91.81 93 PHE A O 1
ATOM 663 N N . THR A 1 94 ? 19.928 8.713 -4.559 1.00 91.19 94 THR A N 1
ATOM 664 C CA . THR A 1 94 ? 19.241 7.477 -4.962 1.00 91.19 94 THR A CA 1
ATOM 665 C C . THR A 1 94 ? 19.057 6.553 -3.760 1.00 91.19 94 THR A C 1
ATOM 667 O O . THR A 1 94 ? 17.942 6.103 -3.496 1.00 91.19 94 THR A O 1
ATOM 670 N N . LEU A 1 95 ? 20.115 6.355 -2.966 1.00 91.81 95 LEU A N 1
ATOM 671 C CA . LEU A 1 95 ? 20.046 5.550 -1.748 1.00 91.81 95 LEU A CA 1
ATOM 672 C C . LEU A 1 95 ? 19.017 6.100 -0.750 1.00 91.81 95 LEU A C 1
ATOM 674 O O . LEU A 1 95 ? 18.214 5.336 -0.222 1.00 91.81 95 LEU A O 1
ATOM 678 N N . ALA A 1 96 ? 18.995 7.418 -0.530 1.00 93.12 96 ALA A N 1
ATOM 679 C CA . ALA A 1 96 ? 18.029 8.054 0.362 1.00 93.12 96 ALA A CA 1
ATOM 680 C C . ALA A 1 96 ? 16.581 7.851 -0.116 1.00 93.12 96 ALA A C 1
ATOM 682 O O . ALA A 1 96 ? 15.709 7.533 0.690 1.00 93.12 96 ALA A O 1
ATOM 683 N N . THR A 1 97 ? 16.314 7.976 -1.421 1.00 93.62 97 THR A N 1
ATOM 684 C CA . THR A 1 97 ? 14.964 7.744 -1.967 1.00 93.62 97 THR A CA 1
ATOM 685 C C . THR A 1 97 ? 14.517 6.289 -1.828 1.00 93.62 97 THR A C 1
ATOM 687 O O . THR A 1 97 ? 13.370 6.044 -1.456 1.00 93.62 97 THR A O 1
ATOM 690 N N . ILE A 1 98 ? 15.423 5.328 -2.043 1.00 94.38 98 ILE A N 1
ATOM 691 C CA . ILE A 1 98 ? 15.148 3.899 -1.843 1.00 94.38 98 ILE A CA 1
ATOM 692 C C . ILE A 1 98 ? 14.883 3.614 -0.360 1.00 94.38 98 ILE A C 1
ATOM 694 O O . ILE A 1 98 ? 13.887 2.974 -0.027 1.00 94.38 98 ILE A O 1
ATOM 698 N N . ALA A 1 99 ? 15.724 4.135 0.538 1.00 93.25 99 ALA A N 1
ATOM 699 C CA . ALA A 1 99 ? 15.557 3.968 1.978 1.00 93.25 99 ALA A CA 1
ATOM 700 C C . ALA A 1 99 ? 14.210 4.528 2.465 1.00 93.25 99 ALA A C 1
ATOM 702 O O . ALA A 1 99 ? 13.497 3.857 3.210 1.00 93.25 99 ALA A O 1
ATOM 703 N N . LEU A 1 100 ? 13.813 5.713 1.989 1.00 94.44 100 LEU A N 1
ATOM 704 C CA . LEU A 1 100 ? 12.509 6.302 2.303 1.00 94.44 100 LEU A CA 1
ATOM 705 C C . LEU A 1 100 ? 11.344 5.479 1.742 1.00 94.44 100 LEU A C 1
ATOM 707 O O . LEU A 1 100 ? 10.347 5.300 2.438 1.00 94.44 100 LEU A O 1
ATOM 711 N N . ALA A 1 101 ? 11.458 4.946 0.522 1.00 95.56 101 ALA A N 1
ATOM 712 C CA . ALA A 1 101 ? 10.428 4.090 -0.068 1.00 95.56 101 ALA A CA 1
ATOM 713 C C . ALA A 1 101 ? 10.211 2.799 0.742 1.00 95.56 101 ALA A C 1
ATOM 715 O O . ALA A 1 101 ? 9.063 2.390 0.950 1.00 95.56 101 ALA A O 1
ATOM 716 N N . ILE A 1 102 ? 11.297 2.193 1.237 1.00 95.94 102 ILE A N 1
ATOM 717 C CA . ILE A 1 102 ? 11.253 1.016 2.116 1.00 95.94 102 ILE A CA 1
ATOM 718 C C . ILE A 1 102 ? 10.630 1.383 3.465 1.00 95.94 102 ILE A C 1
ATOM 720 O O . ILE A 1 102 ? 9.685 0.725 3.900 1.00 95.94 102 ILE A O 1
ATOM 724 N N . LEU A 1 103 ? 11.119 2.448 4.109 1.00 95.56 103 LEU A N 1
ATOM 725 C CA . LEU A 1 103 ? 10.660 2.878 5.430 1.00 95.56 103 LEU A CA 1
ATOM 726 C C . LEU A 1 103 ? 9.165 3.226 5.424 1.00 95.56 103 LEU A C 1
ATOM 728 O O . LEU A 1 103 ? 8.394 2.683 6.214 1.00 95.56 103 LEU A O 1
ATOM 732 N N . ILE A 1 104 ? 8.737 4.099 4.508 1.00 96.06 104 ILE A N 1
ATOM 733 C CA . ILE A 1 104 ? 7.337 4.533 4.405 1.00 96.06 104 ILE A CA 1
ATOM 734 C C . ILE A 1 104 ? 6.443 3.354 4.004 1.00 96.06 104 ILE A C 1
ATOM 736 O O . ILE A 1 104 ? 5.358 3.196 4.564 1.00 96.06 104 ILE A O 1
ATOM 740 N N . GLY A 1 105 ? 6.905 2.498 3.086 1.00 97.19 105 GLY A N 1
ATOM 741 C CA . GLY A 1 105 ? 6.183 1.294 2.679 1.00 97.19 105 GLY A CA 1
ATOM 742 C C . GLY A 1 105 ? 5.940 0.331 3.843 1.00 97.19 105 GLY A C 1
ATOM 743 O O . GLY A 1 105 ? 4.805 -0.086 4.081 1.00 97.19 105 GLY A O 1
ATOM 744 N N . GLY A 1 106 ? 6.982 0.038 4.626 1.00 96.88 106 GLY A N 1
ATOM 745 C CA . GLY A 1 106 ? 6.894 -0.839 5.794 1.00 96.88 106 GLY A CA 1
ATOM 746 C C . GLY A 1 106 ? 6.027 -0.268 6.914 1.00 96.88 106 GLY A C 1
ATOM 747 O O . GLY A 1 106 ? 5.206 -0.987 7.491 1.00 96.88 106 GLY A O 1
ATOM 748 N N . LEU A 1 107 ? 6.140 1.034 7.188 1.00 96.00 107 LEU A N 1
ATOM 749 C CA . LEU A 1 107 ? 5.293 1.715 8.172 1.00 96.00 107 LEU A CA 1
ATOM 750 C C . LEU A 1 107 ? 3.821 1.732 7.741 1.00 96.00 107 LEU A C 1
ATOM 752 O O . LEU A 1 107 ? 2.939 1.458 8.552 1.00 96.00 107 LEU A O 1
ATOM 756 N N . SER A 1 108 ? 3.541 1.999 6.463 1.00 96.94 108 SER A N 1
ATOM 757 C CA . SER A 1 108 ? 2.178 1.975 5.920 1.00 96.94 108 SER A CA 1
ATOM 758 C C . SER A 1 108 ? 1.572 0.572 5.976 1.00 96.94 108 SER A C 1
ATOM 760 O O . SER A 1 108 ? 0.423 0.424 6.398 1.00 96.94 108 SER A O 1
ATOM 762 N N . PHE A 1 109 ? 2.343 -0.464 5.632 1.00 98.00 109 PHE A N 1
ATOM 763 C CA . PHE A 1 109 ? 1.890 -1.851 5.718 1.00 98.00 109 PHE A CA 1
ATOM 764 C C . PHE A 1 109 ? 1.587 -2.264 7.163 1.00 98.00 109 PHE A C 1
ATOM 766 O O . PHE A 1 109 ? 0.475 -2.699 7.458 1.00 98.00 109 PHE A O 1
ATOM 773 N N . THR A 1 110 ? 2.537 -2.076 8.082 1.00 97.06 110 THR A N 1
ATOM 774 C CA . THR A 1 110 ? 2.355 -2.453 9.494 1.00 97.06 110 THR A CA 1
ATOM 775 C C . THR A 1 110 ? 1.228 -1.659 10.157 1.00 97.06 110 THR A C 1
ATOM 777 O O . THR A 1 110 ? 0.375 -2.247 10.823 1.00 97.06 110 THR A O 1
ATOM 780 N N . GLY A 1 111 ? 1.145 -0.348 9.910 1.00 95.88 111 GLY A N 1
ATOM 781 C CA . GLY A 1 111 ? 0.048 0.497 10.382 1.00 95.88 111 GLY A CA 1
ATOM 782 C C . GLY A 1 111 ? -1.317 0.049 9.854 1.00 95.88 111 GLY A C 1
ATOM 783 O O . GLY A 1 111 ? -2.283 0.008 10.613 1.00 95.88 111 GLY A O 1
ATOM 784 N N . SER A 1 112 ? -1.390 -0.362 8.587 1.00 97.31 112 SER A N 1
ATOM 785 C CA . SER A 1 112 ? -2.617 -0.882 7.974 1.00 97.31 112 SER A CA 1
ATOM 786 C C . SER A 1 112 ? -3.072 -2.207 8.582 1.00 97.31 112 SER A C 1
ATOM 788 O O . SER A 1 112 ? -4.268 -2.395 8.787 1.00 97.31 112 SER A O 1
ATOM 790 N N . VAL A 1 113 ? -2.142 -3.106 8.926 1.00 96.88 113 VAL A N 1
ATOM 791 C CA . VAL A 1 113 ? -2.459 -4.369 9.619 1.00 96.88 113 VAL A CA 1
ATOM 792 C C . VAL A 1 113 ? -3.031 -4.098 11.013 1.00 96.88 113 VAL A C 1
ATOM 794 O O . VAL A 1 113 ? -4.041 -4.692 11.390 1.00 96.88 113 VAL A O 1
ATOM 797 N N . ILE A 1 114 ? -2.438 -3.165 11.766 1.00 96.06 114 ILE A N 1
ATOM 798 C CA . ILE A 1 114 ? -2.957 -2.767 13.083 1.00 96.06 114 ILE A CA 1
ATOM 799 C C . ILE A 1 114 ? -4.325 -2.080 12.958 1.00 96.06 114 ILE A C 1
ATOM 801 O O . ILE A 1 114 ? -5.231 -2.380 13.735 1.00 96.06 114 ILE A O 1
ATOM 805 N N . ALA A 1 115 ? -4.504 -1.196 11.971 1.00 94.94 115 ALA A N 1
ATOM 806 C CA . ALA A 1 115 ? -5.776 -0.523 11.713 1.00 94.94 115 ALA A CA 1
ATOM 807 C C . ALA A 1 115 ? -6.881 -1.516 11.328 1.00 94.94 115 ALA A C 1
AT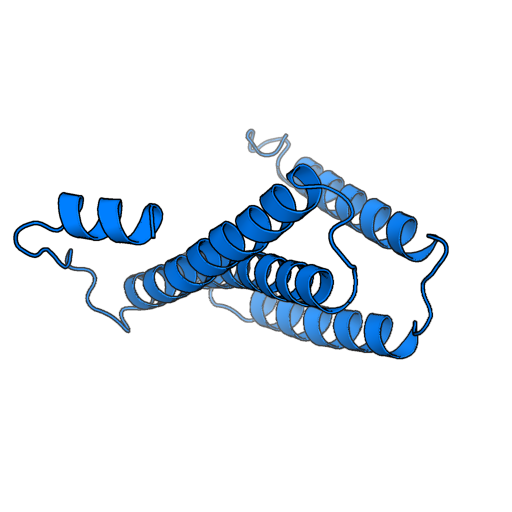OM 809 O O . ALA A 1 115 ? -7.979 -1.449 11.877 1.00 94.94 115 ALA A O 1
ATOM 810 N N . TRP A 1 116 ? -6.582 -2.475 10.448 1.00 95.75 116 TRP A N 1
ATOM 811 C CA . TRP A 1 116 ? -7.491 -3.571 10.123 1.00 95.75 116 TRP A CA 1
ATOM 812 C C . TRP A 1 116 ? -7.859 -4.381 11.368 1.00 95.75 116 TRP A C 1
ATOM 814 O O . TRP A 1 116 ? -9.039 -4.614 11.615 1.00 95.75 116 TRP A O 1
ATOM 824 N N . GLY A 1 117 ? -6.879 -4.759 12.192 1.00 94.88 117 GLY A N 1
ATOM 825 C CA . GLY A 1 117 ? -7.127 -5.520 13.417 1.00 94.88 117 GLY A CA 1
ATOM 826 C C . GLY A 1 117 ? -8.023 -4.777 14.413 1.00 94.88 117 GLY A C 1
ATOM 827 O O . GLY A 1 117 ? -8.862 -5.395 15.056 1.00 94.88 117 GLY A O 1
ATOM 828 N N . ASN A 1 118 ? -7.882 -3.453 14.515 1.00 93.94 118 ASN A N 1
ATOM 829 C CA . ASN A 1 118 ? -8.711 -2.609 15.378 1.00 93.94 118 ASN A CA 1
ATOM 830 C C . ASN A 1 118 ? -10.162 -2.509 14.873 1.00 93.94 118 ASN A C 1
ATOM 832 O O . ASN A 1 118 ? -11.095 -2.702 15.646 1.00 93.94 118 ASN A O 1
ATOM 836 N N . VAL A 1 119 ? -10.346 -2.242 13.576 1.00 92.56 119 VAL A N 1
ATOM 837 C CA . VAL A 1 119 ? -11.673 -2.051 12.962 1.00 92.56 119 VAL A CA 1
ATOM 838 C C . VAL A 1 119 ? -12.445 -3.367 12.827 1.00 92.56 119 VAL A C 1
ATOM 840 O O . VAL A 1 119 ? -13.662 -3.363 12.976 1.00 92.56 119 VAL A O 1
ATOM 843 N N . SER A 1 120 ? -11.743 -4.479 12.600 1.00 92.94 120 SER A N 1
ATOM 844 C CA . SER A 1 120 ? -12.319 -5.834 12.567 1.00 92.94 120 SER A CA 1
ATOM 845 C C . SER A 1 120 ? -12.611 -6.414 13.952 1.00 92.94 120 SER A C 1
ATOM 847 O O . SER A 1 120 ? -13.025 -7.565 14.058 1.00 92.94 120 SER A O 1
ATOM 849 N N . GLU A 1 121 ? -12.329 -5.660 15.020 1.00 91.62 121 GLU A N 1
ATOM 850 C CA . GLU A 1 121 ? -12.437 -6.096 16.419 1.00 91.62 121 GLU A CA 1
ATOM 851 C C . GLU A 1 121 ? -11.574 -7.328 16.773 1.00 91.62 121 GLU A C 1
ATOM 853 O O . GLU A 1 121 ? -11.682 -7.879 17.868 1.00 91.62 121 GLU A O 1
ATOM 858 N N . THR A 1 122 ? -10.651 -7.731 15.889 1.00 92.19 122 THR A N 1
ATOM 859 C CA . THR A 1 122 ? -9.663 -8.794 16.147 1.00 92.19 122 THR A CA 1
ATOM 860 C C . THR A 1 122 ? -8.650 -8.364 17.217 1.00 92.19 122 THR A C 1
ATOM 862 O O . THR A 1 122 ? -8.122 -9.182 17.971 1.00 92.19 122 THR A O 1
ATOM 865 N N . ILE A 1 123 ? -8.372 -7.060 17.293 1.00 92.19 123 ILE A N 1
ATOM 866 C CA . ILE A 1 123 ? -7.528 -6.401 18.291 1.00 92.19 123 ILE A CA 1
ATOM 867 C C . ILE A 1 123 ? -8.393 -5.379 19.036 1.00 92.19 123 ILE A C 1
ATOM 869 O O . ILE A 1 123 ? -9.267 -4.742 18.455 1.00 92.19 123 ILE A O 1
ATOM 873 N N . SER A 1 124 ? -8.131 -5.182 20.330 1.00 89.50 124 SER A N 1
ATOM 874 C CA . SER A 1 124 ? -8.840 -4.190 21.146 1.00 89.50 124 SER A CA 1
ATOM 875 C C . SER A 1 124 ? -8.826 -2.791 20.512 1.00 89.50 124 SER A C 1
ATOM 877 O O . SER A 1 124 ? -7.763 -2.217 20.276 1.00 89.50 124 SER A O 1
ATOM 879 N N . GLY A 1 125 ? -10.016 -2.196 20.377 1.00 83.56 125 GLY A N 1
ATOM 880 C CA . GLY A 1 125 ? -10.210 -0.807 19.949 1.00 83.56 125 GLY A CA 1
ATOM 881 C C . GLY A 1 125 ? -9.607 0.246 20.892 1.00 83.56 125 GLY A C 1
ATOM 882 O O . GLY A 1 125 ? -9.439 1.406 20.517 1.00 83.56 125 GLY A O 1
ATOM 883 N N . ARG A 1 126 ? -9.285 -0.137 22.137 1.00 90.31 126 ARG A N 1
ATOM 884 C CA . ARG A 1 126 ? -8.753 0.777 23.160 1.00 90.31 126 ARG A CA 1
ATOM 885 C C . ARG A 1 126 ? -7.326 1.233 22.824 1.00 90.31 126 ARG A C 1
ATOM 887 O O . ARG A 1 126 ? -6.499 0.383 22.493 1.00 90.31 126 ARG A O 1
ATOM 894 N N . PRO A 1 127 ? -7.000 2.529 22.998 1.00 88.88 127 PRO A N 1
ATOM 895 C CA . PRO A 1 127 ? -5.636 3.018 22.834 1.00 88.88 127 PRO A CA 1
ATOM 896 C C . PRO A 1 127 ? -4.652 2.274 23.745 1.00 88.88 127 PRO A C 1
ATOM 898 O O . PRO A 1 127 ? -4.828 2.244 24.964 1.00 88.88 127 PRO A O 1
ATOM 901 N N . VAL A 1 128 ? -3.601 1.702 23.157 1.00 89.69 128 VAL A N 1
ATOM 902 C CA . VAL A 1 128 ? -2.479 1.114 23.898 1.00 89.69 128 VAL A CA 1
ATOM 903 C C . VAL A 1 128 ? -1.477 2.227 24.194 1.00 89.69 128 VAL A C 1
ATOM 905 O O . VAL A 1 128 ? -0.858 2.770 23.279 1.00 89.69 128 VAL A O 1
ATOM 908 N N . LEU A 1 129 ? -1.352 2.589 25.472 1.00 93.31 129 LEU A N 1
ATOM 909 C CA . LEU A 1 129 ? -0.480 3.664 25.946 1.00 93.31 129 LEU A CA 1
ATOM 910 C C . LEU A 1 129 ? 0.560 3.105 26.919 1.00 93.31 129 LEU A C 1
ATOM 912 O O . LEU A 1 129 ? 0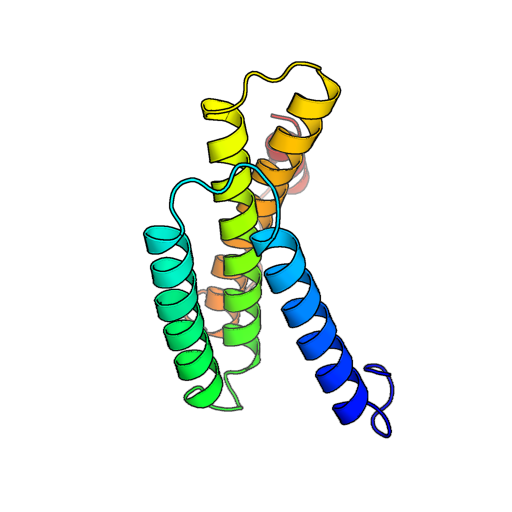.235 2.269 27.761 1.00 93.31 129 LEU A O 1
ATOM 916 N N . PHE A 1 130 ? 1.796 3.597 26.840 1.00 94.38 130 PHE A N 1
ATOM 917 C CA . PHE A 1 130 ? 2.857 3.262 27.793 1.00 94.38 130 PHE A CA 1
ATOM 918 C C . PHE A 1 130 ? 3.723 4.482 28.137 1.00 94.38 130 PHE A C 1
ATOM 920 O O . PHE A 1 130 ? 3.780 5.468 27.396 1.00 94.38 130 PHE A O 1
ATOM 927 N N . SER A 1 131 ? 4.389 4.433 29.295 1.00 94.50 131 SER A N 1
ATOM 928 C CA . SER A 1 131 ? 5.230 5.536 29.774 1.00 94.50 131 SER A CA 1
ATOM 929 C C . SER A 1 131 ? 6.401 5.787 28.818 1.00 94.50 131 SER A C 1
ATOM 931 O O . SER A 1 131 ? 7.123 4.861 28.461 1.00 94.50 131 SER A O 1
ATOM 933 N N . GLY A 1 132 ? 6.583 7.037 28.381 1.00 93.88 132 GLY A N 1
ATOM 934 C CA . GLY A 1 132 ? 7.661 7.413 27.458 1.00 93.88 132 GLY A CA 1
ATOM 935 C C . GLY A 1 132 ? 7.413 7.096 25.975 1.00 93.88 132 GLY A C 1
ATOM 936 O O . GLY A 1 132 ? 8.327 7.265 25.172 1.00 93.88 132 GLY A O 1
ATOM 937 N N . GLN A 1 133 ? 6.196 6.711 25.570 1.00 93.94 133 GLN A N 1
ATOM 938 C CA . GLN A 1 133 ? 5.862 6.327 24.185 1.00 93.94 133 GLN A CA 1
ATOM 939 C C . GLN A 1 133 ? 6.322 7.319 23.107 1.00 93.94 133 GLN A C 1
ATOM 941 O O . GLN A 1 133 ? 6.816 6.907 22.063 1.00 93.94 133 GLN A O 1
ATOM 946 N N . ARG A 1 134 ? 6.212 8.632 23.352 1.00 92.31 134 ARG A N 1
ATOM 947 C CA . ARG A 1 134 ? 6.668 9.653 22.389 1.00 92.31 134 ARG A CA 1
ATOM 948 C C . ARG A 1 134 ? 8.178 9.592 22.146 1.00 92.31 134 ARG A C 1
ATOM 950 O O . ARG A 1 134 ? 8.614 9.784 21.019 1.00 92.31 134 ARG A O 1
ATOM 957 N N . ILE A 1 135 ? 8.950 9.317 23.197 1.00 93.81 135 ILE A N 1
ATOM 958 C CA . ILE A 1 135 ? 10.411 9.208 23.127 1.00 93.81 135 ILE A CA 1
ATOM 959 C C . ILE A 1 135 ? 10.783 7.933 22.375 1.00 93.81 135 ILE A C 1
ATOM 961 O O . ILE A 1 135 ? 11.575 7.993 21.443 1.00 93.81 135 ILE A O 1
ATOM 965 N N . VAL A 1 136 ? 10.164 6.802 22.728 1.00 93.94 136 VAL A N 1
ATOM 966 C CA . VAL A 1 136 ? 10.419 5.514 22.062 1.00 93.94 136 VAL A CA 1
ATOM 967 C C . VAL A 1 136 ? 10.084 5.587 20.573 1.00 93.94 136 VAL A C 1
ATOM 969 O O . VAL A 1 136 ? 10.916 5.222 19.751 1.00 93.94 136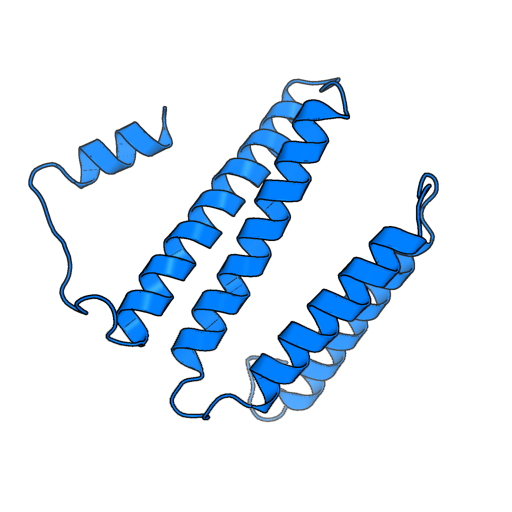 VAL A O 1
ATOM 972 N N . ASN A 1 137 ? 8.921 6.134 20.209 1.00 92.00 137 ASN A N 1
ATOM 973 C CA . ASN A 1 137 ? 8.536 6.297 18.806 1.00 92.00 137 ASN A CA 1
ATOM 974 C C . ASN A 1 137 ? 9.481 7.241 18.049 1.00 92.00 137 ASN A C 1
ATOM 976 O O . ASN A 1 137 ? 9.787 6.992 16.888 1.00 92.00 137 ASN A O 1
ATOM 980 N N . GLY A 1 138 ? 9.945 8.314 18.699 1.00 91.25 138 GLY A N 1
ATOM 981 C CA . GLY A 1 138 ? 10.923 9.229 18.114 1.00 91.25 138 GLY A CA 1
ATOM 982 C C . GLY A 1 138 ? 12.269 8.552 17.857 1.00 91.25 138 GLY A C 1
ATOM 983 O O . GLY A 1 138 ? 12.827 8.703 16.777 1.00 91.25 138 GLY A O 1
ATOM 984 N N . LEU A 1 139 ? 12.763 7.762 18.815 1.00 92.06 139 LEU A N 1
ATOM 985 C CA . LEU A 1 139 ? 14.014 7.016 18.665 1.00 92.06 139 LEU A CA 1
ATOM 986 C C . LEU A 1 139 ? 13.916 5.953 17.567 1.00 92.06 139 LEU A C 1
ATOM 988 O O . LEU A 1 139 ? 14.815 5.869 16.742 1.00 92.06 139 LEU A O 1
ATOM 992 N N . LEU A 1 140 ? 12.812 5.202 17.507 1.00 89.00 140 LEU A N 1
ATOM 993 C CA . LEU A 1 140 ? 12.583 4.189 16.469 1.00 89.00 140 LEU A CA 1
ATOM 994 C C . LEU A 1 140 ? 12.515 4.756 15.045 1.00 89.00 140 LEU A C 1
ATOM 996 O O . LEU A 1 140 ? 12.696 4.004 14.101 1.00 89.00 140 LEU A O 1
ATOM 1000 N N . LEU A 1 141 ? 12.199 6.043 14.881 1.00 85.31 141 LEU A N 1
ATOM 1001 C CA . LEU A 1 141 ? 12.150 6.686 13.566 1.00 85.31 141 LEU A CA 1
ATOM 1002 C C . LEU A 1 141 ? 13.520 7.218 13.118 1.00 85.31 141 LEU A C 1
ATOM 1004 O O . LEU A 1 141 ? 13.743 7.408 11.927 1.00 85.31 141 LEU A O 1
ATOM 1008 N N . VAL A 1 142 ? 14.406 7.510 14.072 1.00 80.56 142 VAL A N 1
ATOM 1009 C CA . VAL A 1 142 ? 15.748 8.053 13.811 1.00 80.56 142 VAL A CA 1
ATOM 1010 C C . VAL A 1 142 ? 16.784 6.944 13.615 1.00 80.56 142 VAL A C 1
ATOM 1012 O O . VAL A 1 142 ? 17.771 7.164 12.914 1.00 80.56 142 VAL A O 1
ATOM 1015 N N . VAL A 1 143 ? 16.573 5.790 14.253 1.00 58.69 143 VAL A N 1
ATOM 1016 C CA . VAL A 1 143 ? 17.393 4.574 14.120 1.00 58.69 143 VAL A CA 1
ATOM 1017 C C . VAL A 1 143 ? 16.987 3.801 12.873 1.00 58.69 143 VAL A C 1
ATOM 1019 O O . VAL A 1 143 ? 17.908 3.380 12.141 1.00 58.69 143 VAL A O 1
#

Sequence (143 aa):
MLSSPATARRGNLFSSLGMLIAIVATLLGEGIVEFQWIALGFVVGGMVGALAARLIAMTAMPEMVALFNGFGGLASLLVGSSALYLTPAESGFTLATIALAILIGGLSFTGSVIAWGNVSETISGRPVLFSGQRIVNGLLLVV

Organism: NCBI:txid408172

Secondary structure (DSSP, 8-state):
-TTSTTTHHHHHHHHHHHHHHHHHHHHTSTT---HHHHHHHHHHHHHHHHHHHHHS-GGGHHHHHHHHHHHHHHHHHHHHHHHHHHS--SSHHHHHHHHHHHHHHHHHHHHHHHHHHHHTTSS-SS----TTHHHHHHHHHH-

Radius of gyration: 18.91 Å; chains: 1; bounding box: 48×30×53 Å